Protein AF-A0AAJ0HF30-F1 (afdb_monomer)

Nearest PDB structures (foldseek):
  4nuu-assembly1_A  TM=3.079E-01  e=9.189E+00  Plasmodium vivax Sal-1
  8a9k-assembly1_A  TM=2.104E-01  e=2.543E+00  Homo sapiens
  7kzv-assembly1_U  TM=2.171E-01  e=4.252E+00  Homo sapiens

Solvent-accessible surface area (backbone atoms only — not comparable to full-atom values): 7449 Å² total; per-residue (Å²): 131,92,46,73,61,41,53,49,23,42,39,42,49,70,63,78,42,88,74,76,64,59,66,60,49,45,38,38,56,28,56,60,46,69,39,72,72,61,85,67,98,60,55,49,68,56,43,39,32,52,29,38,46,47,28,22,31,46,36,48,58,19,28,59,63,54,50,50,43,11,70,69,49,51,60,66,80,43,79,85,85,62,88,63,84,92,67,33,44,48,31,59,66,55,52,55,48,48,49,52,44,46,61,68,44,47,84,73,39,50,85,86,37,34,63,46,42,53,51,16,48,49,43,54,53,50,43,55,53,59,63,72,79,107

Radius of gyration: 14.07 Å; Cα contacts (8 Å, |Δi|>4): 163; chains: 1; bounding box: 38×27×36 Å

pLDDT: mean 80.74, std 14.07, range [43.31, 95.62]

Sequence (134 aa):
WLNLNSFVARLFGSGAIVWGDFPIWQLRQGLENDLAEVKGDCSPAEAVDNGVAVASSWLTHPGLALLELSRRSLAQVCSRGSSLPGHLGFSLERWGFWKRRLGELRSTVSMGVAPSVEQAIEIMRWSVVALAEN

Mean predicted aligned error: 7.08 Å

Foldseek 3Di:
DDDPLLVVLQCVLVVVDDDPCVLVVLLCQQFFDPLQPDDDPDHSQVSNLVSLLSNLSNLQRNVLVLVVCQVVLPLPQQDDDGPDPDRNGHHVVSLVRSLVRLVVCLVSHDPVRNVSSVNSNVSSVVSVVVVVVD

Organism: NCBI:txid260671

Structure (mmCIF, N/CA/C/O backbone):
data_AF-A0AAJ0HF30-F1
#
_entry.id   AF-A0AAJ0HF30-F1
#
loop_
_atom_site.group_PDB
_atom_site.id
_atom_site.type_symbol
_atom_site.label_atom_id
_atom_site.label_alt_id
_atom_site.label_comp_id
_atom_site.label_asym_id
_atom_site.label_entity_id
_atom_site.label_seq_id
_atom_site.pdbx_PDB_ins_code
_atom_site.Cartn_x
_atom_site.Cartn_y
_atom_site.Cartn_z
_atom_site.occupancy
_atom_site.B_iso_or_equiv
_atom_site.auth_seq_id
_atom_site.auth_comp_id
_atom_site.auth_asym_id
_atom_site.auth_atom_id
_atom_site.pdbx_PDB_model_num
ATOM 1 N N . TRP A 1 1 ? -3.829 -6.919 -10.197 1.00 51.59 1 TRP A N 1
ATOM 2 C CA . TRP A 1 1 ? -3.058 -8.177 -10.087 1.00 51.59 1 TRP A CA 1
ATOM 3 C C . TRP A 1 1 ? -3.725 -9.060 -9.035 1.00 51.59 1 TRP A C 1
ATOM 5 O O . TRP A 1 1 ? -4.264 -8.510 -8.085 1.00 51.59 1 TRP A O 1
ATOM 15 N N . LEU A 1 2 ? -3.793 -10.380 -9.226 1.00 61.81 2 LEU A N 1
ATOM 16 C CA . LEU A 1 2 ? -4.518 -11.306 -8.339 1.00 61.81 2 LEU A CA 1
ATOM 17 C C . LEU A 1 2 ? -3.507 -12.303 -7.758 1.00 61.81 2 LEU A C 1
ATOM 19 O O . LEU A 1 2 ? -3.471 -13.469 -8.130 1.00 61.81 2 LEU A O 1
ATOM 23 N N . ASN A 1 3 ? -2.601 -11.789 -6.926 1.00 74.75 3 ASN A N 1
ATOM 24 C CA . ASN A 1 3 ? -1.538 -12.575 -6.302 1.00 74.75 3 ASN A CA 1
ATOM 25 C C . ASN A 1 3 ? -1.889 -12.922 -4.843 1.00 74.75 3 ASN A C 1
ATOM 27 O O . ASN A 1 3 ? -2.885 -12.442 -4.294 1.00 74.75 3 ASN A O 1
ATOM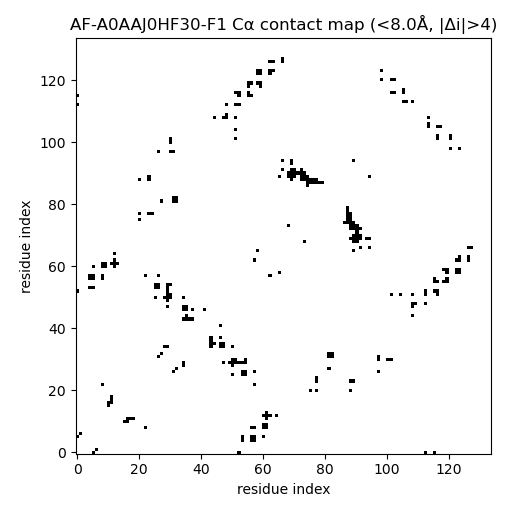 31 N N . LEU A 1 4 ? -1.034 -13.721 -4.193 1.00 80.88 4 LEU A N 1
ATOM 32 C CA . LEU A 1 4 ? -1.173 -14.072 -2.776 1.00 80.88 4 LEU A CA 1
ATOM 33 C C . LEU A 1 4 ? -1.351 -12.827 -1.887 1.00 80.88 4 LEU A C 1
ATOM 35 O O . LEU A 1 4 ? -2.215 -12.824 -1.020 1.00 80.88 4 LEU A O 1
ATOM 39 N N . ASN A 1 5 ? -0.615 -11.739 -2.135 1.00 82.69 5 ASN A N 1
ATOM 40 C CA . ASN A 1 5 ? -0.751 -10.510 -1.348 1.00 82.69 5 ASN A CA 1
ATOM 41 C C . ASN A 1 5 ? -2.136 -9.863 -1.484 1.00 82.69 5 ASN A C 1
ATOM 43 O O . ASN A 1 5 ? -2.726 -9.481 -0.478 1.00 82.69 5 ASN A O 1
ATOM 47 N N . SER A 1 6 ? -2.691 -9.775 -2.694 1.00 79.25 6 SER A N 1
ATOM 48 C CA . SER A 1 6 ? -4.035 -9.239 -2.923 1.00 79.25 6 SER A CA 1
ATOM 49 C C . SER A 1 6 ? -5.108 -10.120 -2.282 1.00 79.25 6 SER A C 1
ATOM 51 O O . SER A 1 6 ? -6.081 -9.593 -1.743 1.00 79.25 6 SER A O 1
ATOM 53 N N . PHE A 1 7 ? -4.934 -11.446 -2.303 1.00 84.06 7 PHE A N 1
ATOM 54 C CA . PHE A 1 7 ? -5.827 -12.374 -1.605 1.00 84.06 7 PHE A CA 1
ATOM 55 C C . PHE A 1 7 ? -5.783 -12.153 -0.091 1.00 84.06 7 PHE A C 1
ATOM 57 O O . PHE A 1 7 ? -6.828 -11.980 0.539 1.00 84.06 7 PHE A O 1
ATOM 64 N N . VAL A 1 8 ? -4.586 -12.080 0.495 1.00 85.81 8 VAL A N 1
ATOM 65 C CA . VAL A 1 8 ? -4.484 -11.933 1.946 1.00 85.81 8 VAL A CA 1
ATOM 66 C C . VAL A 1 8 ? -4.887 -10.534 2.424 1.00 85.81 8 VAL A C 1
ATOM 68 O O . VAL A 1 8 ? -5.524 -10.412 3.468 1.00 85.81 8 VAL A O 1
ATOM 71 N N . ALA A 1 9 ? -4.645 -9.485 1.633 1.00 86.19 9 ALA A N 1
ATOM 72 C CA . ALA A 1 9 ? -5.153 -8.143 1.917 1.00 86.19 9 ALA A CA 1
ATOM 73 C C . ALA A 1 9 ? -6.689 -8.119 2.027 1.00 86.19 9 ALA A C 1
ATOM 75 O O . ALA A 1 9 ? -7.242 -7.444 2.895 1.00 86.19 9 ALA A O 1
ATOM 76 N N . ARG A 1 10 ? -7.391 -8.896 1.190 1.00 86.50 10 A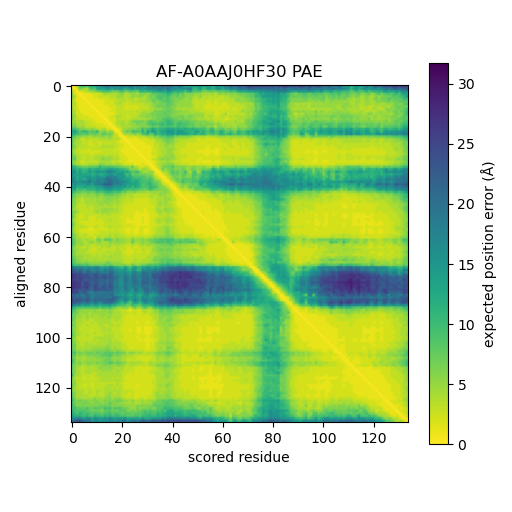RG A N 1
ATOM 77 C CA . ARG A 1 10 ? -8.856 -9.036 1.255 1.00 86.50 10 ARG A CA 1
ATOM 78 C C . ARG A 1 10 ? -9.309 -9.824 2.479 1.00 86.50 10 ARG A C 1
ATOM 80 O O . ARG A 1 10 ? -10.247 -9.393 3.143 1.00 86.50 10 ARG A O 1
ATOM 87 N N . LEU A 1 11 ? -8.638 -10.932 2.804 1.00 86.19 11 LEU A N 1
ATOM 88 C CA . LEU A 1 11 ? -8.928 -11.690 4.028 1.00 86.19 11 LEU A CA 1
ATOM 89 C C . LEU A 1 11 ? -8.776 -10.809 5.271 1.00 86.19 11 LEU A C 1
ATOM 91 O O . LEU A 1 11 ? -9.676 -10.776 6.108 1.00 86.19 11 LEU A O 1
ATOM 95 N N . PHE A 1 12 ? -7.689 -10.041 5.351 1.00 85.00 12 PHE A N 1
ATOM 96 C CA . PHE A 1 12 ? -7.469 -9.089 6.436 1.00 85.00 12 PHE A CA 1
ATOM 97 C C . PHE A 1 12 ? -8.559 -8.007 6.467 1.00 85.00 12 PHE A C 1
ATOM 99 O O . PHE A 1 12 ? -9.155 -7.770 7.512 1.00 85.00 12 PHE A O 1
ATOM 106 N N . GLY A 1 13 ? -8.890 -7.402 5.320 1.00 82.62 13 GLY A N 1
ATOM 107 C CA . GLY A 1 13 ? -9.938 -6.376 5.230 1.00 82.62 13 GLY A CA 1
ATOM 108 C C . GLY A 1 13 ? -11.336 -6.871 5.605 1.00 82.62 13 GLY A C 1
ATOM 109 O O . GLY A 1 13 ? -12.144 -6.092 6.097 1.00 82.62 13 GLY A O 1
ATOM 110 N N . SER A 1 14 ? -11.608 -8.165 5.423 1.00 85.12 14 SER A N 1
ATOM 111 C CA . SER A 1 14 ? -12.862 -8.797 5.854 1.00 85.12 14 SER A CA 1
ATOM 112 C C . SER A 1 14 ? -12.920 -9.127 7.351 1.00 85.12 14 SER A C 1
ATOM 114 O O . SER A 1 14 ? -13.963 -9.550 7.838 1.00 85.12 14 SER A O 1
ATOM 116 N N . GLY A 1 15 ? -11.805 -8.992 8.079 1.00 80.44 15 GLY A N 1
ATOM 117 C CA . GLY A 1 15 ? -11.688 -9.429 9.472 1.00 80.44 15 GLY A CA 1
ATOM 118 C C . GLY A 1 15 ? -11.585 -10.949 9.653 1.00 80.44 15 GLY A C 1
ATOM 119 O O . GLY A 1 15 ? -11.540 -11.418 10.786 1.00 80.44 15 GLY A O 1
ATOM 120 N N . ALA A 1 16 ? -11.513 -11.727 8.565 1.00 83.12 16 ALA A N 1
ATOM 121 C CA . ALA A 1 16 ? -11.374 -13.186 8.616 1.00 83.12 16 ALA A CA 1
ATOM 122 C C . ALA A 1 16 ? -10.031 -13.641 9.210 1.00 83.12 16 ALA A C 1
ATOM 124 O O . ALA A 1 16 ? -9.922 -14.757 9.715 1.00 83.12 16 ALA A O 1
ATOM 125 N N . ILE A 1 17 ? -9.012 -12.782 9.146 1.00 80.75 17 ILE A N 1
ATOM 126 C CA . ILE A 1 17 ? -7.720 -12.993 9.794 1.00 80.75 17 ILE A CA 1
ATOM 127 C C . ILE A 1 17 ? -7.313 -11.739 10.564 1.00 80.75 17 ILE A C 1
ATOM 129 O O . ILE A 1 17 ? -7.517 -10.616 10.102 1.00 80.75 17 ILE A O 1
ATOM 133 N N . VAL A 1 18 ? -6.668 -11.942 11.709 1.00 71.31 18 VAL A N 1
ATOM 134 C CA . VAL A 1 18 ? -5.903 -10.897 12.389 1.00 71.31 18 VAL A CA 1
ATOM 135 C C . VAL A 1 18 ? -4.449 -11.118 12.018 1.00 71.31 18 VAL A C 1
ATOM 137 O O . VAL A 1 18 ? -3.897 -12.187 12.274 1.00 71.31 18 VAL A O 1
ATOM 140 N N . TRP A 1 19 ? -3.829 -10.119 11.402 1.00 69.69 19 TRP A N 1
ATOM 141 C CA . TRP A 1 19 ? -2.414 -10.181 11.068 1.00 69.69 19 TRP A CA 1
ATOM 142 C C . TRP A 1 19 ? -1.717 -8.956 11.640 1.00 69.69 19 TRP A C 1
ATOM 144 O O . TRP A 1 19 ? -2.195 -7.848 11.429 1.00 69.69 19 TRP A O 1
ATOM 154 N N . GLY A 1 20 ? -0.643 -9.176 12.406 1.00 70.31 20 GLY A N 1
ATOM 155 C CA . GLY A 1 20 ? 0.094 -8.125 13.114 1.00 70.31 20 GLY A CA 1
ATOM 156 C C . GLY A 1 20 ? 0.864 -7.208 12.163 1.00 70.31 20 GLY A C 1
ATOM 157 O O . GLY A 1 20 ? 0.284 -6.472 11.374 1.00 70.31 20 GLY A O 1
ATOM 158 N N . ASP A 1 21 ? 2.191 -7.276 12.191 1.00 77.31 21 ASP A N 1
ATOM 159 C CA . ASP A 1 21 ? 3.053 -6.296 11.508 1.00 77.31 21 ASP A CA 1
ATOM 160 C C . ASP A 1 21 ? 3.195 -6.524 9.991 1.00 77.31 21 ASP A C 1
ATOM 162 O O . ASP A 1 21 ? 3.925 -5.811 9.301 1.00 77.31 21 ASP A O 1
ATOM 166 N N . PHE A 1 22 ? 2.519 -7.532 9.436 1.00 82.81 22 PHE A N 1
ATOM 167 C CA . PHE A 1 22 ? 2.688 -7.897 8.031 1.00 82.81 22 PHE A CA 1
ATOM 168 C C . PHE A 1 22 ? 2.250 -6.792 7.056 1.00 82.81 22 PHE A C 1
ATOM 170 O O . PHE A 1 22 ? 3.037 -6.461 6.167 1.00 82.81 22 PHE A O 1
ATOM 177 N N . PRO A 1 23 ? 1.067 -6.157 7.202 1.00 86.25 23 PRO A N 1
ATOM 178 C CA . PRO A 1 23 ? 0.640 -5.128 6.259 1.00 86.25 23 PRO A CA 1
ATOM 179 C C . PRO A 1 23 ? 1.576 -3.915 6.279 1.00 86.25 23 PRO A C 1
ATOM 181 O O . PRO A 1 23 ? 1.954 -3.405 5.228 1.00 86.25 23 PRO A O 1
ATOM 184 N N . ILE A 1 24 ? 2.023 -3.485 7.463 1.00 86.19 24 ILE A N 1
ATOM 185 C CA . ILE A 1 24 ? 2.974 -2.376 7.568 1.00 86.19 24 ILE A CA 1
ATOM 186 C C . ILE A 1 24 ? 4.344 -2.753 7.003 1.00 86.19 24 ILE A C 1
ATOM 188 O O . ILE A 1 24 ? 4.944 -1.935 6.316 1.00 86.19 24 ILE A O 1
ATOM 192 N N . TRP A 1 25 ? 4.826 -3.984 7.195 1.00 85.25 25 TRP A N 1
ATOM 193 C CA . TRP A 1 25 ? 6.061 -4.437 6.551 1.00 85.25 25 TRP A CA 1
ATOM 194 C C . TRP A 1 25 ? 5.969 -4.367 5.022 1.00 85.25 25 TRP A C 1
ATOM 196 O O . TRP A 1 25 ? 6.875 -3.832 4.386 1.00 85.25 25 TRP A O 1
ATOM 206 N N . GLN A 1 26 ? 4.854 -4.815 4.439 1.00 88.88 26 GLN A N 1
ATOM 207 C CA . GLN A 1 26 ? 4.628 -4.753 2.990 1.00 88.88 26 GLN A CA 1
ATOM 208 C C . GLN A 1 26 ? 4.598 -3.311 2.467 1.00 88.88 26 GLN A C 1
ATOM 210 O O . GLN A 1 26 ? 5.219 -3.006 1.451 1.00 88.88 26 GLN A O 1
ATOM 215 N N . LEU A 1 27 ? 3.929 -2.403 3.184 1.00 91.00 27 LEU A N 1
ATOM 216 C CA . LEU A 1 27 ? 3.872 -0.985 2.814 1.00 91.00 27 LEU A CA 1
ATOM 217 C C . LEU A 1 27 ? 5.242 -0.314 2.914 1.00 91.00 27 LEU A C 1
ATOM 219 O O . LEU A 1 27 ? 5.613 0.465 2.042 1.00 91.00 27 LEU A O 1
ATOM 223 N N . ARG A 1 28 ? 6.028 -0.654 3.938 1.00 88.00 28 ARG A N 1
ATOM 224 C CA . ARG A 1 28 ? 7.400 -0.158 4.089 1.00 88.00 28 ARG A CA 1
ATOM 225 C C . ARG A 1 28 ? 8.289 -0.627 2.945 1.00 88.00 28 ARG A C 1
ATOM 227 O O . ARG A 1 28 ? 8.960 0.195 2.332 1.00 88.00 28 ARG A O 1
ATOM 234 N N . GLN A 1 29 ? 8.251 -1.918 2.627 1.00 85.81 29 GLN A N 1
ATOM 235 C CA . GLN A 1 29 ? 9.025 -2.470 1.518 1.00 85.81 29 GLN A CA 1
ATOM 236 C C . GLN A 1 29 ? 8.635 -1.827 0.187 1.00 85.81 29 GLN A C 1
ATOM 238 O O . GLN A 1 29 ? 9.514 -1.414 -0.555 1.00 85.81 29 GLN A O 1
ATOM 243 N N . GLY A 1 30 ? 7.335 -1.691 -0.087 1.00 89.94 30 GLY A N 1
ATOM 244 C CA . GLY A 1 30 ? 6.833 -1.179 -1.361 1.00 89.94 30 GLY A CA 1
ATOM 245 C C . GLY A 1 30 ? 6.838 0.342 -1.522 1.00 89.94 30 GLY A C 1
ATOM 246 O O . GLY A 1 30 ? 6.630 0.811 -2.635 1.00 89.94 30 GLY A O 1
ATOM 247 N N . LEU A 1 31 ? 7.009 1.126 -0.450 1.00 91.69 31 LEU A N 1
ATOM 248 C CA . LEU A 1 31 ? 6.885 2.591 -0.512 1.00 91.69 31 LEU A CA 1
ATOM 249 C C . LEU A 1 31 ? 7.989 3.340 0.249 1.00 91.69 31 LEU A C 1
ATOM 251 O O . LEU A 1 31 ? 8.419 4.399 -0.197 1.00 91.69 31 LEU A O 1
ATOM 255 N N . GLU A 1 32 ? 8.461 2.846 1.392 1.00 89.50 32 GLU A N 1
ATOM 256 C CA . GLU A 1 32 ? 9.448 3.574 2.211 1.00 89.50 32 GLU A CA 1
ATOM 257 C C . GLU A 1 32 ? 10.897 3.266 1.834 1.00 89.50 32 GLU A C 1
ATOM 259 O O . GLU A 1 32 ? 11.758 4.129 1.995 1.00 89.50 32 GLU A O 1
ATOM 264 N N . ASN A 1 33 ? 11.167 2.057 1.349 1.00 81.69 33 ASN A N 1
ATOM 265 C CA . ASN A 1 33 ? 12.514 1.632 0.994 1.00 81.69 33 ASN A CA 1
ATOM 266 C C . ASN A 1 33 ? 12.887 2.079 -0.425 1.00 81.69 33 ASN A C 1
ATOM 268 O O . ASN A 1 33 ? 12.020 2.258 -1.287 1.00 81.69 33 ASN A O 1
ATOM 272 N N . ASP A 1 34 ? 14.190 2.223 -0.681 1.00 76.50 34 ASP A N 1
ATOM 273 C CA . ASP A 1 34 ? 14.671 2.385 -2.048 1.00 76.50 34 ASP A CA 1
ATOM 274 C C . ASP A 1 34 ? 14.576 1.041 -2.780 1.00 76.50 34 ASP A C 1
ATOM 276 O O . ASP A 1 34 ? 15.396 0.136 -2.617 1.00 76.50 34 ASP A O 1
ATOM 280 N N . LEU A 1 35 ? 13.503 0.897 -3.554 1.00 68.19 35 LEU A N 1
ATOM 281 C CA . LEU A 1 35 ? 13.191 -0.312 -4.308 1.00 68.19 35 LEU A CA 1
ATOM 282 C C . LEU A 1 35 ? 14.245 -0.629 -5.378 1.00 68.19 35 LEU A C 1
ATOM 284 O O . LEU A 1 35 ? 14.372 -1.787 -5.770 1.00 68.19 35 LEU A O 1
ATOM 288 N N . ALA A 1 36 ? 15.015 0.370 -5.828 1.00 61.97 36 ALA A N 1
ATOM 289 C CA . ALA A 1 36 ? 16.083 0.175 -6.804 1.00 61.97 36 ALA A CA 1
ATOM 290 C C . ALA A 1 36 ? 17.336 -0.478 -6.192 1.00 61.97 36 ALA A C 1
ATOM 292 O O . ALA A 1 36 ? 18.148 -1.046 -6.922 1.00 61.97 36 ALA A O 1
ATOM 293 N N . GLU A 1 37 ? 17.484 -0.440 -4.865 1.00 65.50 37 GLU A N 1
ATOM 294 C CA . GLU A 1 37 ? 18.603 -1.058 -4.142 1.00 65.50 37 GLU A CA 1
ATOM 295 C C . GLU A 1 37 ? 18.311 -2.502 -3.692 1.00 65.50 37 GLU A C 1
ATOM 297 O O . GLU A 1 37 ? 19.168 -3.159 -3.088 1.00 65.50 37 GLU A O 1
ATOM 302 N N . VAL A 1 38 ? 17.112 -3.025 -3.977 1.00 64.62 38 VAL A N 1
ATOM 303 C CA . VAL A 1 38 ? 16.714 -4.385 -3.596 1.00 64.62 38 VAL A CA 1
ATOM 304 C C . VAL A 1 38 ? 17.556 -5.401 -4.369 1.00 64.62 38 VAL A C 1
ATOM 306 O O . VAL A 1 38 ? 17.406 -5.589 -5.573 1.00 64.62 38 VAL A O 1
ATOM 309 N N . LYS A 1 39 ? 18.452 -6.084 -3.652 1.00 57.03 39 LYS A N 1
ATOM 310 C CA . LYS A 1 39 ? 19.269 -7.174 -4.196 1.00 57.03 39 LYS A CA 1
ATOM 311 C C . LYS A 1 39 ? 18.413 -8.434 -4.333 1.00 57.03 39 LYS A C 1
ATOM 313 O O . LYS A 1 39 ? 17.930 -8.953 -3.328 1.00 57.03 39 LYS A O 1
ATOM 318 N N . GLY A 1 40 ? 18.251 -8.935 -5.553 1.00 68.06 40 GLY A N 1
ATOM 319 C CA . GLY A 1 40 ? 17.516 -10.165 -5.847 1.00 68.06 40 GLY A CA 1
ATOM 320 C C . GLY A 1 40 ? 17.672 -10.595 -7.305 1.00 68.06 40 GLY A C 1
ATOM 321 O O . GLY A 1 40 ? 18.402 -9.962 -8.063 1.00 68.06 40 GLY A O 1
ATOM 322 N N . ASP A 1 41 ? 16.970 -11.665 -7.679 1.00 75.31 41 ASP A N 1
ATOM 323 C CA . ASP A 1 41 ? 17.044 -12.267 -9.020 1.00 75.31 41 ASP A CA 1
ATOM 324 C C . ASP A 1 41 ? 16.220 -11.512 -10.085 1.00 75.31 41 ASP A C 1
ATOM 326 O O . ASP A 1 41 ? 16.291 -11.833 -11.270 1.00 75.31 41 ASP A O 1
ATOM 330 N N . CYS A 1 42 ? 15.431 -10.514 -9.676 1.00 72.81 42 CYS A N 1
ATOM 331 C CA . CYS A 1 42 ? 14.589 -9.710 -10.563 1.00 72.81 42 CYS A CA 1
ATOM 332 C C . CYS A 1 42 ? 15.289 -8.401 -10.955 1.00 72.81 42 CYS A C 1
ATOM 334 O O . CYS A 1 42 ? 16.100 -7.863 -10.199 1.00 72.81 42 CYS A O 1
ATOM 336 N N . SER A 1 43 ? 14.929 -7.834 -12.108 1.00 85.06 43 SER A N 1
ATOM 337 C CA . SER A 1 43 ? 15.418 -6.508 -12.497 1.00 85.06 43 SER A CA 1
ATOM 338 C C . SER A 1 43 ? 14.900 -5.408 -11.546 1.00 85.06 43 SER A C 1
ATOM 340 O O . SER A 1 43 ? 13.819 -5.555 -10.966 1.00 85.06 43 SER A O 1
ATOM 342 N N . PRO A 1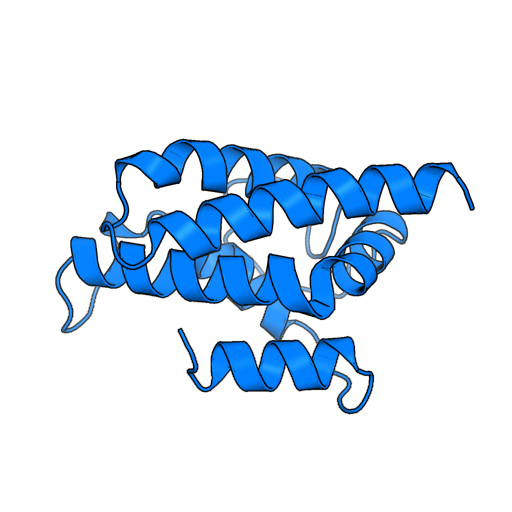 44 ? 15.603 -4.265 -11.410 1.00 83.94 44 PRO A N 1
ATOM 343 C CA . PRO A 1 44 ? 15.143 -3.158 -10.564 1.00 83.94 44 PRO A CA 1
ATOM 344 C C . PRO A 1 44 ? 13.732 -2.659 -10.915 1.00 83.94 44 PRO A C 1
ATOM 346 O O . PRO A 1 44 ? 12.951 -2.335 -10.026 1.00 83.94 44 PRO A O 1
ATOM 349 N N . ALA A 1 45 ? 13.372 -2.646 -12.202 1.00 86.06 45 ALA A N 1
ATOM 350 C CA . ALA A 1 45 ? 12.036 -2.252 -12.650 1.00 86.06 45 ALA A CA 1
ATOM 351 C C . ALA A 1 45 ? 10.950 -3.239 -12.183 1.00 86.06 45 ALA A C 1
ATOM 353 O O . ALA A 1 45 ? 9.901 -2.822 -11.700 1.00 86.06 45 ALA A O 1
ATOM 354 N N . GLU A 1 46 ? 11.217 -4.546 -12.255 1.00 87.06 46 GLU A N 1
ATOM 355 C CA . GLU A 1 46 ? 10.297 -5.574 -11.751 1.00 87.06 46 GLU A CA 1
ATOM 356 C C . GLU A 1 46 ? 10.176 -5.540 -10.224 1.00 87.06 46 GLU A C 1
ATOM 358 O O . GLU A 1 46 ? 9.096 -5.786 -9.685 1.00 87.06 46 GLU A O 1
ATOM 363 N N . ALA A 1 47 ? 11.265 -5.237 -9.510 1.00 85.56 47 ALA A N 1
ATOM 364 C CA . ALA A 1 47 ? 11.234 -5.060 -8.060 1.00 85.56 47 ALA A CA 1
ATOM 365 C C . ALA A 1 47 ? 10.335 -3.875 -7.666 1.00 85.56 47 ALA A C 1
ATOM 367 O O . ALA A 1 47 ? 9.497 -4.013 -6.770 1.00 85.56 47 ALA A O 1
ATOM 368 N N . VAL A 1 48 ? 10.452 -2.750 -8.385 1.00 88.69 48 VAL A N 1
ATOM 369 C CA . VAL A 1 48 ? 9.588 -1.576 -8.205 1.00 88.69 48 VAL A CA 1
ATOM 370 C C . VAL A 1 48 ? 8.124 -1.924 -8.480 1.00 88.69 48 VAL A C 1
ATOM 372 O O . VAL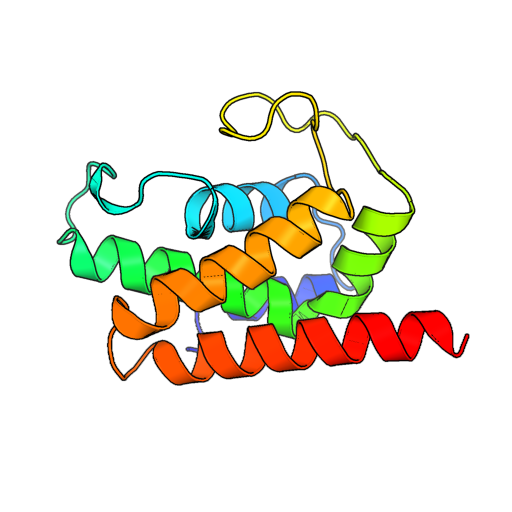 A 1 48 ? 7.273 -1.700 -7.619 1.00 88.69 48 VAL A O 1
ATOM 375 N N . ASP A 1 49 ? 7.828 -2.526 -9.631 1.00 91.12 49 ASP A N 1
ATOM 376 C CA . ASP A 1 49 ? 6.465 -2.903 -10.018 1.00 91.12 49 ASP A CA 1
ATOM 377 C C . ASP A 1 49 ? 5.807 -3.841 -9.002 1.00 91.12 49 ASP A C 1
ATOM 379 O O . ASP A 1 49 ? 4.672 -3.609 -8.580 1.00 91.12 49 ASP A O 1
ATOM 383 N N . ASN A 1 50 ? 6.524 -4.880 -8.564 1.00 89.00 50 ASN A N 1
ATOM 384 C CA . ASN A 1 50 ? 6.011 -5.835 -7.586 1.00 89.00 50 ASN A CA 1
ATOM 385 C C . ASN A 1 50 ? 5.761 -5.177 -6.226 1.00 89.00 50 ASN A C 1
ATOM 387 O O . ASN A 1 50 ? 4.692 -5.370 -5.640 1.00 89.00 50 ASN A O 1
ATOM 391 N N . GLY A 1 51 ? 6.724 -4.392 -5.731 1.00 90.19 51 GLY A N 1
ATOM 392 C CA . GLY A 1 51 ? 6.605 -3.693 -4.453 1.00 90.19 51 GLY A CA 1
ATOM 393 C C . GLY A 1 51 ? 5.412 -2.740 -4.440 1.00 90.19 51 GLY A C 1
ATOM 394 O O . GLY A 1 51 ? 4.578 -2.791 -3.529 1.00 90.19 51 GLY A O 1
ATOM 395 N N . VAL A 1 52 ? 5.271 -1.937 -5.496 1.00 93.06 52 VAL A N 1
ATOM 396 C CA . VAL A 1 52 ? 4.171 -0.977 -5.626 1.00 93.06 52 VAL A CA 1
ATOM 397 C C . VAL A 1 52 ? 2.828 -1.686 -5.803 1.00 93.06 52 VAL A C 1
ATOM 399 O O . VAL A 1 52 ? 1.864 -1.324 -5.133 1.00 93.06 52 VAL A O 1
ATOM 402 N N . ALA A 1 53 ? 2.743 -2.741 -6.619 1.00 92.69 53 ALA A N 1
ATOM 403 C CA . ALA A 1 53 ? 1.500 -3.493 -6.806 1.00 92.69 53 ALA A CA 1
ATOM 404 C C . ALA A 1 53 ? 1.000 -4.144 -5.502 1.00 92.69 53 ALA A C 1
ATOM 406 O O . ALA A 1 53 ? -0.207 -4.161 -5.218 1.00 92.69 53 ALA A O 1
ATOM 407 N N . VAL A 1 54 ? 1.921 -4.671 -4.690 1.00 91.75 54 VAL A N 1
ATOM 408 C CA . VAL A 1 54 ? 1.601 -5.232 -3.372 1.00 91.75 54 VAL A CA 1
ATOM 409 C C . VAL A 1 54 ? 1.119 -4.136 -2.424 1.00 91.75 54 VAL A C 1
ATOM 411 O O . VAL A 1 54 ? 0.051 -4.289 -1.826 1.00 91.75 54 VAL A O 1
ATOM 414 N N . ALA A 1 55 ? 1.836 -3.015 -2.331 1.00 93.81 55 ALA A N 1
ATOM 415 C CA . ALA A 1 55 ? 1.437 -1.888 -1.490 1.00 93.81 55 ALA A CA 1
ATOM 416 C C . ALA A 1 55 ? 0.061 -1.324 -1.890 1.00 93.81 55 ALA A C 1
ATOM 418 O O . ALA A 1 55 ? -0.808 -1.140 -1.036 1.00 93.81 55 ALA A O 1
ATOM 419 N N . SER A 1 56 ? -0.189 -1.149 -3.191 1.00 94.12 56 SER A N 1
ATOM 420 C CA . SER A 1 56 ? -1.491 -0.738 -3.725 1.00 94.12 56 SER A CA 1
ATOM 421 C C . SER A 1 56 ? -2.616 -1.689 -3.323 1.00 94.12 56 SER A C 1
ATOM 423 O O . SER A 1 56 ? -3.707 -1.232 -2.985 1.00 94.12 56 SER A O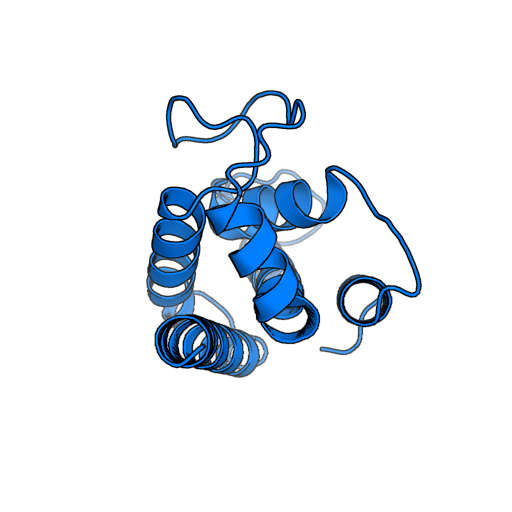 1
ATOM 425 N N . SER A 1 57 ? -2.370 -3.002 -3.301 1.00 92.44 57 SER A N 1
ATOM 426 C CA . SER A 1 57 ? -3.378 -3.986 -2.880 1.00 92.44 57 SER A CA 1
ATOM 427 C C . SER A 1 57 ? -3.764 -3.822 -1.407 1.00 92.44 57 SER A C 1
ATOM 429 O O . SER A 1 57 ? -4.951 -3.865 -1.071 1.00 92.44 57 SER A O 1
ATOM 431 N N . TRP A 1 58 ? -2.778 -3.584 -0.538 1.00 92.19 58 TRP A N 1
ATOM 432 C CA . TRP A 1 58 ? -2.995 -3.317 0.887 1.00 92.19 58 TRP A CA 1
ATOM 433 C C . TRP A 1 58 ? -3.712 -1.988 1.133 1.00 92.19 58 TRP A C 1
ATOM 435 O O . TRP A 1 58 ? -4.536 -1.897 2.034 1.00 92.19 58 TRP A O 1
ATOM 445 N N . LEU A 1 59 ? -3.464 -0.969 0.315 1.00 93.25 59 LEU A N 1
ATOM 446 C CA . LEU A 1 59 ? -4.137 0.327 0.452 1.00 93.25 59 LEU A CA 1
ATOM 447 C C . LEU A 1 59 ? -5.541 0.343 -0.167 1.00 93.25 59 LEU A C 1
ATOM 449 O O . LEU A 1 59 ? -6.380 1.138 0.246 1.00 93.25 59 LEU A O 1
ATOM 453 N N . THR A 1 60 ? -5.815 -0.552 -1.118 1.00 92.19 60 THR A N 1
ATOM 454 C CA . THR A 1 60 ? -7.112 -0.634 -1.806 1.00 92.19 60 THR A CA 1
ATOM 455 C C . THR A 1 60 ? -8.118 -1.485 -1.040 1.00 92.19 60 THR A C 1
ATOM 457 O O . THR A 1 60 ? -9.265 -1.085 -0.880 1.00 92.19 60 THR A O 1
ATOM 460 N N . HIS A 1 61 ? -7.729 -2.683 -0.594 1.00 87.31 61 HIS A N 1
ATOM 461 C CA . HIS A 1 61 ? -8.697 -3.653 -0.075 1.00 87.31 61 HIS A CA 1
ATOM 462 C C . HIS A 1 61 ? -9.012 -3.437 1.412 1.00 87.31 61 HIS A C 1
ATOM 464 O O . HIS A 1 61 ? -10.169 -3.181 1.733 1.00 87.31 61 HIS A O 1
ATOM 470 N N . PRO A 1 62 ? -8.027 -3.464 2.324 1.00 84.81 62 PRO A N 1
ATOM 471 C CA . PRO A 1 62 ? -8.253 -3.129 3.726 1.00 84.81 62 PRO A CA 1
ATOM 472 C C . PRO A 1 62 ? -8.017 -1.645 4.053 1.00 84.81 62 PRO A C 1
ATOM 474 O O . PRO A 1 62 ? -7.788 -1.315 5.215 1.00 84.81 62 PRO A O 1
ATOM 477 N N . GLY A 1 63 ? -8.056 -0.741 3.066 1.00 83.50 63 GLY A N 1
ATOM 478 C CA . GLY A 1 63 ? -7.646 0.661 3.224 1.00 83.50 63 GLY A CA 1
ATOM 479 C C . GLY A 1 63 ? -8.300 1.383 4.408 1.00 83.50 63 GLY A C 1
ATOM 480 O O . GLY A 1 63 ? -7.603 2.019 5.196 1.00 83.50 63 GLY A O 1
ATOM 481 N N . LEU A 1 64 ? -9.613 1.219 4.596 1.00 84.88 64 LEU A N 1
ATOM 482 C CA . LEU A 1 64 ? -10.337 1.831 5.715 1.00 84.88 64 LEU A CA 1
ATOM 483 C C . LEU A 1 64 ? -9.877 1.286 7.077 1.00 84.88 64 LEU A C 1
ATOM 485 O O . LEU A 1 64 ? -9.603 2.062 7.989 1.00 84.88 64 LEU A O 1
ATOM 489 N N . ALA A 1 65 ? -9.715 -0.036 7.196 1.00 84.75 65 ALA A N 1
ATOM 490 C CA . ALA A 1 65 ? -9.225 -0.667 8.420 1.00 84.75 65 ALA A CA 1
ATOM 491 C C . ALA A 1 65 ? -7.802 -0.192 8.764 1.00 84.75 65 ALA A C 1
ATOM 493 O O . ALA A 1 65 ? -7.511 0.133 9.913 1.00 84.75 65 ALA A O 1
ATOM 494 N N . LEU A 1 66 ? -6.921 -0.077 7.765 1.00 85.56 66 LEU A N 1
ATOM 495 C CA . LEU A 1 66 ? -5.564 0.448 7.955 1.00 85.56 66 LEU A CA 1
ATOM 496 C C . LEU A 1 66 ? -5.557 1.933 8.347 1.00 85.56 66 LEU A C 1
ATOM 498 O O . LEU A 1 66 ? -4.734 2.349 9.169 1.00 85.56 66 LEU A O 1
ATOM 502 N N . LEU A 1 67 ? -6.469 2.739 7.800 1.00 85.31 67 LEU A N 1
ATOM 503 C CA . LEU A 1 67 ? -6.619 4.142 8.180 1.00 85.31 67 LEU A CA 1
ATOM 504 C C . LEU A 1 67 ? -7.126 4.283 9.622 1.00 85.31 67 LEU A C 1
ATOM 506 O O . LEU A 1 67 ? -6.617 5.114 10.374 1.00 85.31 67 LEU A O 1
ATOM 510 N N . GLU A 1 68 ? -8.060 3.438 10.055 1.00 84.12 68 GLU A N 1
ATOM 511 C CA . GLU A 1 68 ? -8.483 3.393 11.454 1.00 84.12 68 GLU A CA 1
ATOM 512 C C . GLU A 1 68 ? -7.340 3.011 12.400 1.00 84.12 68 GLU A C 1
ATOM 514 O O . GLU A 1 68 ? -7.165 3.664 13.432 1.00 84.12 68 GLU A O 1
ATOM 519 N N . LEU A 1 69 ? -6.534 2.004 12.045 1.00 81.12 69 LEU A N 1
ATOM 520 C CA . LEU A 1 69 ? -5.329 1.638 12.802 1.00 81.12 69 LEU A CA 1
ATOM 521 C C . LEU A 1 69 ? -4.338 2.811 12.869 1.00 81.12 69 LEU A C 1
ATOM 523 O O . LEU A 1 69 ? -3.753 3.070 13.921 1.00 81.12 69 LEU A O 1
ATOM 527 N N . SER A 1 70 ? -4.211 3.559 11.769 1.00 81.50 70 SER A N 1
ATOM 528 C CA . SER A 1 70 ? -3.378 4.764 11.668 1.00 81.50 70 SER A CA 1
ATOM 529 C C . SER A 1 70 ? -3.890 5.916 12.532 1.00 81.50 70 SER A C 1
ATOM 531 O O . SER A 1 70 ? -3.086 6.647 13.104 1.00 81.50 70 SER A O 1
ATOM 533 N N . ARG A 1 71 ? -5.214 6.073 12.669 1.00 79.62 71 ARG A N 1
ATOM 534 C CA . ARG A 1 71 ? -5.841 7.086 13.533 1.00 79.62 71 ARG A CA 1
ATOM 535 C C . ARG A 1 71 ? -5.710 6.742 15.012 1.00 79.62 71 ARG A C 1
ATOM 537 O O . ARG A 1 71 ? -5.494 7.627 15.832 1.00 79.62 71 ARG A O 1
ATOM 544 N N . ARG A 1 72 ? -5.836 5.457 15.355 1.00 73.25 72 ARG A N 1
ATOM 545 C CA . ARG A 1 72 ? -5.655 4.962 16.728 1.00 73.25 72 ARG A CA 1
ATOM 546 C C . ARG A 1 72 ? -4.182 4.965 17.162 1.00 73.25 72 ARG A C 1
ATOM 548 O O . ARG A 1 72 ? -3.921 4.684 18.326 1.00 73.25 72 ARG A O 1
ATOM 555 N N . SER A 1 73 ? -3.245 5.282 16.256 1.00 63.78 73 SER A N 1
ATOM 556 C CA . SER A 1 73 ? -1.794 5.286 16.487 1.00 63.78 73 SER A CA 1
ATOM 557 C C . SER A 1 73 ? -1.329 4.044 17.244 1.00 63.78 73 SER A C 1
ATOM 559 O O . SER A 1 73 ? -0.658 4.134 18.274 1.00 63.78 73 SER A O 1
ATOM 561 N N . LEU A 1 74 ? -1.710 2.861 16.753 1.00 58.69 74 LEU A N 1
ATOM 562 C CA . LEU A 1 74 ? -1.248 1.609 17.342 1.00 58.69 74 LEU A CA 1
ATOM 563 C C . LEU A 1 74 ? 0.232 1.405 16.992 1.00 58.69 74 LEU A C 1
ATOM 565 O O . LEU A 1 74 ? 0.589 0.787 15.990 1.00 58.69 74 LEU A O 1
ATO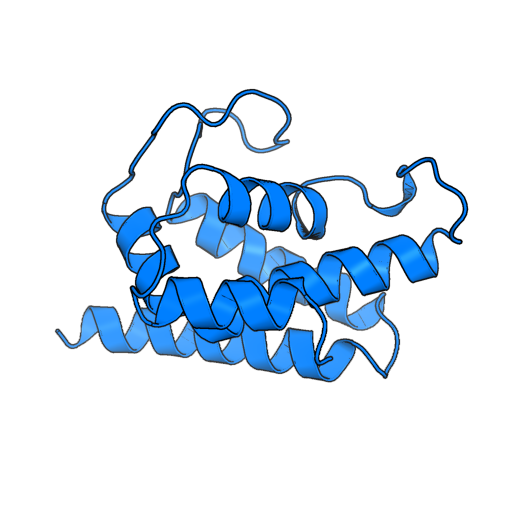M 569 N N . ALA A 1 75 ? 1.103 1.941 17.846 1.00 54.66 75 ALA A N 1
ATOM 570 C CA . ALA A 1 75 ? 2.535 1.675 17.860 1.00 54.66 75 ALA A CA 1
ATOM 571 C C . ALA A 1 75 ? 2.810 0.292 18.476 1.00 54.66 75 ALA A C 1
ATOM 573 O O . ALA A 1 75 ? 3.506 0.168 19.482 1.00 54.66 75 ALA A O 1
ATOM 574 N N . GLN A 1 76 ? 2.236 -0.769 17.908 1.00 51.00 76 GLN A N 1
ATOM 575 C CA . GLN A 1 76 ? 2.685 -2.120 18.230 1.00 51.00 76 GLN A CA 1
ATOM 576 C C . GLN A 1 76 ? 3.982 -2.390 17.456 1.00 51.00 76 GLN A C 1
ATOM 578 O O . GLN A 1 76 ? 3.961 -2.691 16.275 1.00 51.00 76 GLN A O 1
ATOM 583 N N . VAL A 1 77 ? 5.109 -2.155 18.139 1.00 46.84 77 VAL A N 1
ATOM 584 C CA . VAL A 1 77 ? 6.458 -2.740 17.966 1.00 46.84 77 VAL A CA 1
ATOM 585 C C . VAL A 1 77 ? 6.864 -3.185 16.540 1.00 46.84 77 VAL A C 1
ATOM 587 O O . VAL A 1 77 ? 7.445 -4.248 16.357 1.00 46.84 77 VAL A O 1
ATOM 590 N N . CYS A 1 78 ? 6.686 -2.359 15.507 1.00 48.34 78 CYS A N 1
ATOM 591 C CA . CYS A 1 78 ? 7.271 -2.634 14.192 1.00 48.34 78 CYS A CA 1
ATOM 592 C C . CYS A 1 78 ? 8.715 -2.127 14.162 1.00 48.34 78 CYS A C 1
ATOM 594 O O . CYS A 1 78 ? 8.996 -0.937 13.999 1.00 48.34 78 CYS A O 1
ATOM 596 N N . SER A 1 79 ? 9.652 -3.050 14.346 1.00 43.81 79 SER A N 1
ATOM 597 C CA . SER A 1 79 ? 11.080 -2.755 14.457 1.00 43.81 79 SER A CA 1
ATOM 598 C C . SER A 1 79 ? 11.695 -2.227 13.144 1.00 43.81 79 SER A C 1
ATOM 600 O O . SER A 1 79 ? 11.430 -2.744 12.060 1.00 43.81 79 SER A O 1
ATOM 602 N N . ARG A 1 80 ? 12.511 -1.171 13.308 1.00 44.12 80 ARG A N 1
ATOM 603 C CA . ARG A 1 80 ? 13.615 -0.587 12.502 1.00 44.12 80 ARG A CA 1
ATOM 604 C C . ARG A 1 80 ? 13.590 -0.633 10.961 1.00 44.12 80 ARG A C 1
ATOM 606 O O . ARG A 1 80 ? 13.390 -1.666 10.333 1.00 44.12 80 ARG A O 1
ATOM 613 N N . GLY A 1 81 ? 13.898 0.523 10.356 1.00 46.31 81 GLY A N 1
ATOM 614 C CA . GLY A 1 81 ? 14.271 0.677 8.938 1.00 46.31 81 GLY A CA 1
ATOM 615 C C . GLY A 1 81 ? 13.405 1.629 8.098 1.00 46.31 81 GLY A C 1
ATOM 616 O O . GLY A 1 81 ? 13.310 1.405 6.904 1.00 46.31 81 GLY A O 1
ATOM 617 N N . SER A 1 82 ? 12.690 2.602 8.676 1.00 48.78 82 SER A N 1
ATOM 618 C CA . SER A 1 82 ? 11.989 3.638 7.894 1.00 48.78 82 SER A CA 1
ATOM 619 C C . SER A 1 82 ? 12.812 4.922 7.844 1.00 48.78 82 SER A C 1
ATOM 621 O O . SER A 1 82 ? 13.395 5.304 8.859 1.00 48.78 82 SER A O 1
ATOM 623 N N . SER A 1 83 ? 12.816 5.627 6.706 1.00 51.94 83 SER A N 1
ATOM 624 C CA . SER A 1 83 ? 13.391 6.982 6.612 1.00 51.94 83 SER A CA 1
ATOM 625 C C . SER A 1 83 ? 12.550 8.037 7.351 1.00 51.94 83 SER A C 1
ATOM 627 O O . SER A 1 83 ? 12.988 9.173 7.509 1.00 51.94 83 SER A O 1
ATOM 629 N N . LEU A 1 84 ? 11.349 7.665 7.809 1.00 49.03 84 LEU A N 1
ATOM 630 C CA . LEU A 1 84 ? 10.521 8.434 8.736 1.00 49.03 84 LEU A CA 1
ATOM 631 C C . LEU A 1 84 ? 11.012 8.200 10.178 1.00 49.03 84 LEU A C 1
ATOM 633 O O . LEU A 1 84 ? 10.905 7.067 10.666 1.00 49.03 84 LEU A O 1
ATOM 637 N N . PRO A 1 85 ? 11.539 9.225 10.875 1.00 43.31 85 PRO A N 1
ATOM 638 C CA . PRO A 1 85 ? 11.918 9.113 12.280 1.00 43.31 85 PRO A CA 1
ATOM 639 C C . PRO A 1 85 ? 10.682 8.873 13.166 1.00 43.31 85 PRO A C 1
ATOM 641 O O . PRO A 1 85 ? 9.663 9.529 12.996 1.00 43.31 85 PRO A O 1
ATOM 644 N N . GLY A 1 86 ? 10.776 7.967 14.145 1.00 49.50 86 GLY A N 1
ATOM 645 C CA . GLY A 1 86 ? 9.893 7.973 15.325 1.00 49.50 86 GLY A CA 1
ATOM 646 C C . GLY A 1 86 ? 8.621 7.112 15.317 1.00 49.50 86 GLY A C 1
ATOM 647 O O . GLY A 1 86 ? 8.038 6.938 16.383 1.00 49.50 86 GLY A O 1
ATOM 648 N N . HIS A 1 87 ? 8.202 6.499 14.205 1.00 54.47 87 HIS A N 1
ATOM 649 C CA . HIS A 1 87 ? 6.946 5.728 14.184 1.00 54.47 87 HIS A CA 1
ATOM 650 C C . HIS A 1 87 ? 7.187 4.223 14.046 1.00 54.47 87 HIS A C 1
ATOM 652 O O . HIS A 1 87 ? 7.598 3.763 12.992 1.00 54.47 87 HIS A O 1
ATOM 658 N N . LEU A 1 88 ? 6.902 3.439 15.089 1.00 65.88 88 LEU A N 1
ATOM 659 C CA . LEU A 1 88 ? 7.021 1.968 15.107 1.00 65.88 88 LEU A CA 1
ATOM 660 C C . LEU A 1 88 ? 5.738 1.256 14.639 1.00 65.88 88 LEU A C 1
ATOM 662 O O . LEU A 1 88 ? 5.503 0.119 15.015 1.00 65.88 88 LEU A O 1
ATOM 666 N N . GLY A 1 89 ? 4.856 1.913 13.891 1.00 74.62 89 GLY A N 1
ATOM 667 C CA . GLY A 1 89 ? 3.534 1.366 13.583 1.00 74.62 89 GLY A CA 1
ATOM 668 C C . GLY A 1 89 ? 2.757 2.249 12.620 1.00 74.62 89 GLY A C 1
ATOM 669 O O . GLY A 1 89 ? 3.328 3.145 11.995 1.00 74.62 89 GLY A O 1
ATOM 670 N N . PHE A 1 90 ? 1.456 1.999 12.503 1.00 80.50 90 PHE A N 1
ATOM 671 C CA . PHE A 1 90 ? 0.566 2.818 11.686 1.00 80.50 90 PHE A CA 1
ATOM 672 C C . PHE A 1 90 ? 0.432 4.231 12.265 1.00 80.50 90 PHE A C 1
ATOM 674 O O . PHE A 1 90 ? 0.309 4.409 13.476 1.00 80.50 90 PHE A O 1
ATOM 681 N N . SER A 1 91 ? 0.437 5.239 11.393 1.00 85.00 91 SER A N 1
ATOM 682 C CA . SER A 1 91 ? 0.192 6.635 11.758 1.00 85.00 91 SER A CA 1
ATOM 683 C C . SER A 1 91 ? -0.411 7.397 10.581 1.00 85.00 91 SER A C 1
ATOM 685 O O . SER A 1 91 ? -0.209 7.036 9.418 1.00 85.00 91 SER A O 1
ATOM 687 N N . LEU A 1 92 ? -1.140 8.477 10.869 1.00 85.19 92 LEU A N 1
ATOM 688 C CA . LEU A 1 92 ? -1.674 9.361 9.824 1.00 85.19 92 LEU A CA 1
ATOM 689 C C . LEU A 1 92 ? -0.563 10.005 8.981 1.00 85.19 92 LEU A C 1
ATOM 691 O O . LEU A 1 92 ? -0.748 10.250 7.790 1.00 85.19 92 LEU A O 1
ATOM 695 N N . GLU A 1 93 ? 0.610 10.227 9.569 1.00 85.44 93 GLU A N 1
ATOM 696 C CA . GLU A 1 93 ? 1.781 10.732 8.852 1.00 85.44 93 GLU A CA 1
ATOM 697 C C . GLU A 1 93 ? 2.286 9.724 7.814 1.00 85.44 93 GLU A C 1
ATOM 699 O O . GLU A 1 93 ? 2.506 10.098 6.661 1.00 85.44 93 GLU A O 1
ATOM 704 N N . ARG A 1 94 ? 2.390 8.435 8.180 1.00 88.25 94 ARG A N 1
ATOM 705 C CA . ARG A 1 94 ? 2.715 7.355 7.233 1.00 88.25 94 ARG A CA 1
ATOM 706 C C . ARG A 1 94 ? 1.650 7.224 6.154 1.00 88.25 94 ARG A C 1
ATOM 708 O O . ARG A 1 94 ? 1.998 7.080 4.989 1.00 88.25 94 ARG A O 1
ATOM 715 N N . TRP A 1 95 ? 0.371 7.348 6.505 1.00 90.12 95 TRP A N 1
ATOM 716 C CA . TRP A 1 95 ? -0.712 7.340 5.520 1.00 90.12 95 TRP A CA 1
ATOM 717 C C . TRP A 1 95 ? -0.541 8.447 4.469 1.00 90.12 95 TRP A C 1
ATOM 719 O O . TRP A 1 95 ? -0.594 8.189 3.263 1.00 90.12 95 TRP A O 1
ATOM 729 N N . GLY A 1 96 ? -0.274 9.678 4.918 1.00 90.69 96 GLY A N 1
ATOM 730 C CA . GLY A 1 96 ? 0.007 10.809 4.034 1.00 90.69 96 GLY A CA 1
ATOM 731 C C . GLY A 1 96 ? 1.271 10.605 3.194 1.00 90.69 96 GLY A C 1
ATOM 732 O O . GLY A 1 96 ? 1.268 10.896 1.995 1.00 90.69 96 GLY A O 1
ATOM 733 N N . PHE A 1 97 ? 2.329 10.063 3.800 1.00 91.50 97 PHE A N 1
ATOM 734 C CA . PHE A 1 97 ? 3.566 9.709 3.110 1.00 91.50 97 PHE A CA 1
ATOM 735 C C . PHE A 1 97 ? 3.328 8.665 2.009 1.00 91.50 97 PHE A C 1
ATOM 737 O O . PHE A 1 97 ? 3.695 8.910 0.863 1.00 91.50 97 PHE A O 1
ATOM 744 N N . TRP A 1 98 ? 2.660 7.549 2.312 1.00 94.12 98 TRP A N 1
ATOM 745 C CA . TRP A 1 98 ? 2.377 6.475 1.355 1.00 94.12 98 TRP A CA 1
ATOM 746 C C . TRP A 1 98 ? 1.554 6.963 0.169 1.00 94.12 98 TRP A C 1
ATOM 748 O O . TRP A 1 98 ? 1.881 6.650 -0.974 1.00 94.12 98 TRP A O 1
ATOM 758 N N . LYS A 1 99 ? 0.537 7.799 0.414 1.00 94.69 99 LYS A N 1
ATOM 759 C CA . LYS A 1 99 ? -0.250 8.407 -0.665 1.00 94.69 99 LYS A CA 1
ATOM 760 C C . LYS A 1 99 ? 0.620 9.268 -1.584 1.00 94.69 99 LYS A C 1
ATOM 762 O O . LYS A 1 99 ? 0.495 9.175 -2.803 1.00 94.69 99 LYS A O 1
ATOM 767 N N . ARG A 1 100 ? 1.491 10.111 -1.013 1.00 94.25 100 ARG A N 1
ATOM 768 C CA . ARG A 1 100 ? 2.419 10.949 -1.792 1.00 94.25 100 ARG A CA 1
ATOM 769 C C . ARG A 1 100 ? 3.371 10.081 -2.611 1.00 94.25 100 ARG A C 1
ATOM 771 O O . ARG A 1 100 ? 3.524 10.308 -3.806 1.00 94.25 100 ARG A O 1
ATOM 778 N N . ARG A 1 101 ? 3.932 9.051 -1.981 1.00 93.88 101 ARG A N 1
ATOM 779 C CA . ARG A 1 101 ? 4.894 8.143 -2.595 1.00 93.88 101 ARG A CA 1
ATOM 780 C C . ARG A 1 101 ? 4.310 7.337 -3.752 1.00 93.88 101 ARG A C 1
ATOM 782 O O . ARG A 1 101 ? 4.964 7.197 -4.776 1.00 93.88 101 ARG A O 1
ATOM 789 N N . LEU A 1 102 ? 3.066 6.871 -3.633 1.00 94.69 102 LEU A N 1
ATOM 790 C CA . LEU A 1 102 ? 2.335 6.276 -4.757 1.00 94.69 102 LEU A CA 1
ATOM 791 C C . LEU A 1 102 ? 2.222 7.252 -5.938 1.00 94.69 102 LEU A C 1
ATOM 793 O O . LEU A 1 102 ? 2.396 6.853 -7.085 1.00 94.69 102 LEU A O 1
ATOM 797 N N . GLY A 1 103 ? 1.974 8.536 -5.660 1.00 94.19 103 GLY A N 1
ATOM 798 C CA . GLY A 1 103 ? 1.951 9.583 -6.681 1.00 94.19 103 GLY A CA 1
ATOM 799 C C . GLY A 1 103 ? 3.298 9.769 -7.383 1.00 94.19 103 GLY A C 1
ATOM 800 O O . GLY A 1 103 ? 3.329 9.879 -8.604 1.00 94.19 103 GLY A O 1
ATOM 801 N N . GLU A 1 104 ? 4.400 9.750 -6.630 1.00 92.81 104 GLU A N 1
ATOM 802 C CA . GLU A 1 104 ? 5.768 9.832 -7.169 1.00 92.81 104 GLU A CA 1
ATOM 803 C C . GLU A 1 104 ? 6.125 8.612 -8.031 1.00 92.81 104 GLU A C 1
ATOM 805 O O . GLU A 1 104 ? 6.730 8.752 -9.090 1.00 92.81 104 GLU A O 1
ATOM 810 N N . LEU A 1 105 ? 5.727 7.412 -7.600 1.00 91.38 105 LEU A N 1
ATOM 811 C C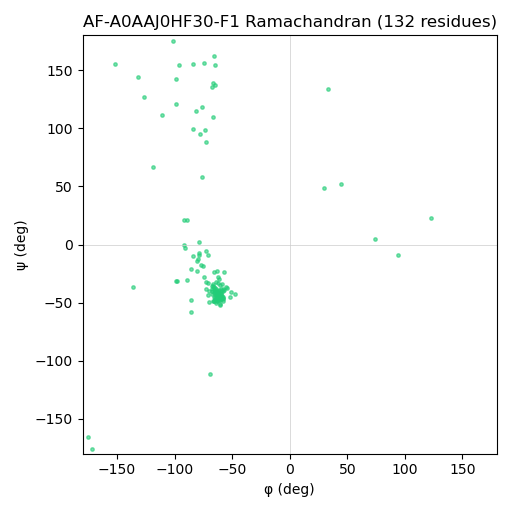A . LEU A 1 105 ? 6.045 6.158 -8.290 1.00 91.38 105 LEU A CA 1
ATOM 812 C C . LEU A 1 105 ? 5.141 5.883 -9.499 1.00 91.38 105 LEU A C 1
ATOM 814 O O . LEU A 1 105 ? 5.478 5.029 -10.317 1.00 91.38 105 LEU A O 1
ATOM 818 N N . ARG A 1 106 ? 4.033 6.620 -9.667 1.00 91.38 106 ARG A N 1
ATOM 819 C CA . ARG A 1 106 ? 3.075 6.436 -10.773 1.00 91.38 106 ARG A CA 1
ATOM 820 C C . ARG A 1 106 ? 3.727 6.498 -12.156 1.00 91.38 106 ARG A C 1
ATOM 822 O O . ARG A 1 106 ? 3.316 5.758 -13.040 1.00 91.38 106 ARG A O 1
ATOM 829 N N . SER A 1 107 ? 4.713 7.374 -12.354 1.00 89.56 107 SER A N 1
ATOM 830 C CA . SER A 1 107 ? 5.434 7.510 -13.631 1.00 89.56 107 SER A CA 1
ATOM 831 C C . SER A 1 107 ? 6.580 6.515 -13.810 1.00 89.56 107 SER A C 1
ATOM 833 O O . SER A 1 107 ? 7.155 6.445 -14.892 1.00 89.56 107 SER A O 1
ATOM 835 N N . THR A 1 108 ? 6.943 5.793 -12.751 1.00 89.56 108 THR A N 1
ATOM 836 C CA . THR A 1 108 ? 8.083 4.867 -12.730 1.00 89.56 108 THR A CA 1
ATOM 837 C C . THR A 1 108 ? 7.637 3.426 -12.945 1.00 89.56 108 THR A C 1
ATOM 839 O O . THR A 1 108 ? 8.383 2.634 -13.514 1.00 89.56 108 THR A O 1
ATOM 842 N N . VAL A 1 109 ? 6.427 3.087 -12.496 1.00 91.94 109 VAL A N 1
ATOM 843 C CA . VAL A 1 109 ? 5.854 1.750 -12.668 1.00 91.94 109 VAL A CA 1
ATOM 844 C C . VAL A 1 109 ? 5.390 1.500 -14.102 1.00 91.94 109 VAL A C 1
ATOM 846 O O . VAL A 1 109 ? 5.055 2.426 -14.846 1.00 91.94 109 VAL A O 1
ATOM 849 N N . SER A 1 110 ? 5.312 0.231 -14.493 1.00 92.75 110 SER A N 1
ATOM 850 C CA . SER A 1 110 ? 4.786 -0.148 -15.802 1.00 92.75 110 SER A CA 1
ATOM 851 C C . SER A 1 110 ? 3.294 0.165 -15.957 1.00 92.75 110 SER A C 1
ATOM 853 O O . SER A 1 110 ? 2.530 0.288 -14.991 1.00 92.75 110 SER A O 1
ATOM 855 N N . MET A 1 111 ? 2.838 0.194 -17.214 1.00 91.56 111 MET A N 1
ATOM 856 C CA . MET A 1 111 ? 1.418 0.359 -17.553 1.00 91.56 111 MET A CA 1
ATOM 857 C C . MET A 1 111 ? 0.513 -0.716 -16.927 1.00 91.56 111 MET A C 1
ATOM 859 O O . MET A 1 111 ? -0.678 -0.474 -16.748 1.00 91.56 111 MET A O 1
ATOM 863 N N . GLY A 1 112 ? 1.050 -1.892 -16.578 1.00 90.38 112 GLY A N 1
ATOM 864 C CA . GLY A 1 112 ? 0.283 -2.950 -15.915 1.00 90.38 112 GLY A CA 1
ATOM 865 C C . GLY A 1 112 ? -0.016 -2.659 -14.440 1.00 90.38 112 GLY A C 1
ATOM 866 O O . GLY A 1 112 ? -1.034 -3.115 -13.916 1.00 90.38 112 GLY A O 1
ATOM 867 N N . VAL A 1 113 ? 0.844 -1.885 -13.771 1.00 92.00 113 VAL A N 1
ATOM 868 C CA . VAL A 1 113 ? 0.736 -1.567 -12.337 1.00 92.00 113 VAL A CA 1
ATOM 869 C C . VAL A 1 113 ? 0.081 -0.205 -12.104 1.00 92.00 113 VAL A C 1
ATOM 871 O O . VAL A 1 113 ? -0.661 -0.055 -11.130 1.00 92.00 113 VAL A O 1
ATOM 874 N N . ALA A 1 114 ? 0.265 0.755 -13.016 1.00 93.81 114 ALA A N 1
ATOM 875 C CA . ALA A 1 114 ? -0.276 2.113 -12.902 1.00 93.81 114 ALA A CA 1
ATOM 876 C C . ALA A 1 114 ? -1.776 2.188 -12.516 1.00 93.81 114 ALA A C 1
ATOM 878 O O . ALA A 1 114 ? -2.099 2.954 -11.604 1.00 93.81 114 ALA A O 1
ATOM 879 N N . PRO A 1 115 ? -2.694 1.359 -13.060 1.00 94.19 115 PRO A N 1
ATOM 880 C CA . PRO A 1 115 ? -4.100 1.386 -12.642 1.00 94.19 115 PRO A CA 1
ATOM 881 C C . PRO A 1 115 ? -4.313 1.020 -11.164 1.00 94.19 115 PRO A C 1
ATOM 883 O O . PRO A 1 115 ? -5.196 1.562 -10.504 1.00 94.19 115 PRO A O 1
ATOM 886 N N . SER A 1 116 ? -3.484 0.122 -10.616 1.00 92.75 116 SER A N 1
ATOM 887 C CA . SER A 1 116 ? -3.559 -0.261 -9.196 1.00 92.75 116 SER A CA 1
ATOM 888 C C . SER A 1 116 ? -3.079 0.874 -8.285 1.00 92.75 116 SER A C 1
ATOM 890 O O . SER A 1 116 ? -3.593 1.048 -7.181 1.00 92.75 116 SER A O 1
ATOM 892 N N . VAL A 1 117 ? -2.111 1.669 -8.749 1.00 95.25 117 VAL A N 1
ATOM 893 C CA . VAL A 1 117 ? -1.639 2.878 -8.057 1.00 95.25 117 VAL A CA 1
ATOM 894 C C . VAL A 1 117 ? -2.739 3.932 -8.012 1.00 95.25 117 VAL A C 1
ATOM 896 O O . VAL A 1 117 ? -3.039 4.459 -6.942 1.00 95.25 117 VAL A O 1
ATOM 899 N N . GLU A 1 118 ? -3.372 4.205 -9.151 1.00 94.81 118 GLU A N 1
ATOM 900 C CA . GLU A 1 118 ? -4.456 5.186 -9.253 1.00 94.81 118 GL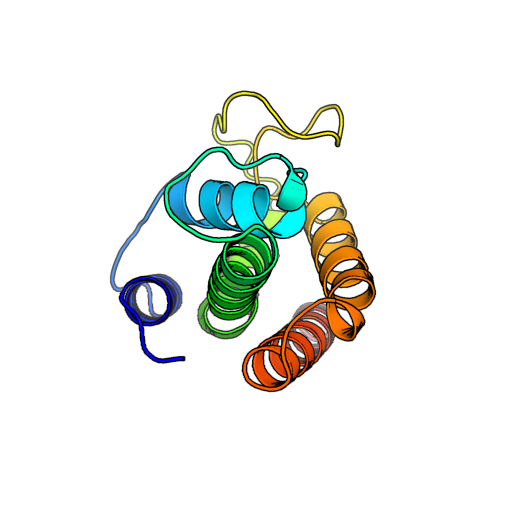U A CA 1
ATOM 901 C C . GLU A 1 118 ? -5.641 4.812 -8.363 1.00 94.81 118 GLU A C 1
ATOM 903 O O . GLU A 1 118 ? -6.091 5.634 -7.561 1.00 94.81 118 GLU A O 1
ATOM 908 N N . GLN A 1 119 ? -6.066 3.548 -8.425 1.00 94.31 119 GLN A N 1
ATOM 909 C CA . GLN A 1 119 ? -7.132 3.031 -7.575 1.00 94.31 119 GLN A CA 1
ATOM 910 C C . GLN A 1 119 ? -6.799 3.183 -6.085 1.00 94.31 119 GLN A C 1
ATOM 912 O O . GLN A 1 119 ? -7.641 3.634 -5.309 1.00 94.31 119 GLN A O 1
ATOM 917 N N . ALA A 1 120 ? -5.571 2.851 -5.674 1.00 94.94 120 ALA A N 1
ATOM 918 C CA . ALA A 1 120 ? -5.153 2.998 -4.284 1.00 94.94 120 ALA A CA 1
ATOM 919 C C . ALA A 1 120 ? -5.210 4.465 -3.826 1.00 94.94 120 ALA A C 1
ATOM 921 O O . ALA A 1 120 ? -5.770 4.755 -2.770 1.00 94.94 120 ALA A O 1
ATOM 922 N N . ILE A 1 121 ? -4.697 5.408 -4.625 1.00 95.62 121 ILE A N 1
ATOM 923 C CA . ILE A 1 121 ? -4.733 6.846 -4.303 1.00 95.62 121 ILE A CA 1
ATOM 924 C C . ILE A 1 121 ? -6.176 7.344 -4.147 1.00 95.62 121 ILE A C 1
ATOM 926 O O . ILE A 1 121 ? -6.463 8.132 -3.235 1.00 95.62 121 ILE A O 1
ATOM 930 N N . GLU A 1 122 ? -7.076 6.897 -5.023 1.00 94.56 122 GLU A N 1
ATOM 931 C CA . GLU A 1 122 ? -8.493 7.241 -4.971 1.00 94.56 122 GLU A CA 1
ATOM 932 C C . GLU A 1 122 ? -9.159 6.695 -3.701 1.00 94.56 122 GLU A C 1
ATOM 934 O O . GLU A 1 122 ? -9.753 7.465 -2.943 1.00 94.56 122 GLU A O 1
ATOM 939 N N . ILE A 1 123 ? -8.988 5.406 -3.397 1.00 93.06 123 ILE A N 1
ATOM 940 C CA . ILE A 1 123 ? -9.524 4.797 -2.170 1.00 93.06 123 ILE A CA 1
ATOM 941 C C . ILE A 1 123 ? -8.971 5.485 -0.921 1.00 93.06 123 ILE A C 1
ATOM 943 O O . ILE A 1 123 ? -9.723 5.761 0.017 1.00 93.06 123 ILE A O 1
ATOM 947 N N . MET A 1 124 ? -7.683 5.835 -0.907 1.00 93.31 124 MET A N 1
ATOM 948 C CA . MET A 1 124 ? -7.086 6.557 0.216 1.00 93.31 124 MET A CA 1
ATOM 949 C C . MET A 1 124 ? -7.684 7.953 0.403 1.00 93.31 124 MET A C 1
ATOM 951 O O . MET A 1 124 ? -7.757 8.442 1.530 1.00 93.31 124 MET A O 1
ATOM 955 N N . ARG A 1 125 ? -8.104 8.615 -0.682 1.00 91.75 125 ARG A N 1
ATOM 956 C CA . ARG A 1 125 ? -8.819 9.896 -0.616 1.00 91.75 125 ARG A CA 1
ATOM 957 C C . ARG A 1 125 ? -10.226 9.704 -0.053 1.00 91.75 125 ARG A C 1
ATOM 959 O O . ARG A 1 125 ? -10.586 10.424 0.873 1.00 91.75 125 ARG A O 1
ATOM 966 N N . TRP A 1 126 ? -10.984 8.740 -0.573 1.00 89.19 126 TRP A N 1
ATOM 967 C CA . TRP A 1 126 ? -12.354 8.474 -0.124 1.00 89.19 126 TRP A CA 1
ATOM 968 C C . TRP A 1 126 ? -12.422 8.005 1.327 1.00 89.19 126 TRP A C 1
ATOM 970 O O . TRP A 1 126 ? -13.289 8.453 2.064 1.00 89.19 126 TRP A O 1
ATOM 980 N N . SER A 1 127 ? -11.466 7.187 1.771 1.00 86.19 127 SER A N 1
ATOM 981 C CA . SER A 1 127 ? -11.409 6.701 3.158 1.00 86.19 127 SER A CA 1
ATOM 982 C C . SER A 1 127 ? -11.273 7.843 4.172 1.00 86.19 127 SER A C 1
ATOM 984 O O . SER A 1 127 ? -11.848 7.777 5.253 1.00 86.19 127 SER A O 1
ATOM 986 N N . VAL A 1 128 ? -10.549 8.915 3.827 1.00 83.56 128 VAL A N 1
ATOM 987 C CA . VAL A 1 128 ? -10.430 10.103 4.690 1.00 83.56 128 VAL A CA 1
ATOM 988 C C . VAL A 1 128 ? -11.749 10.874 4.759 1.00 83.56 128 VAL A C 1
ATOM 990 O O . VAL A 1 128 ? -12.116 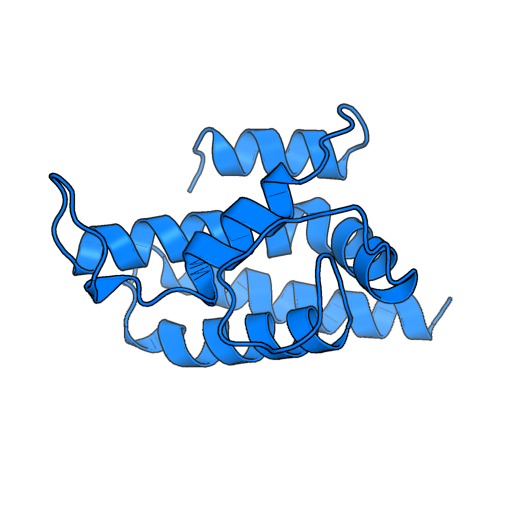11.333 5.835 1.00 83.56 128 VAL A O 1
ATOM 993 N N . VAL A 1 129 ? -12.464 10.996 3.635 1.00 84.25 129 VAL A N 1
ATOM 994 C CA . VAL A 1 129 ? -13.782 11.654 3.590 1.00 84.25 129 VAL A CA 1
ATOM 995 C C . VAL A 1 129 ? -14.804 10.855 4.398 1.00 84.25 129 VAL A C 1
ATOM 997 O O . VAL A 1 129 ? -15.440 11.411 5.283 1.00 84.25 129 VAL A O 1
ATOM 1000 N N . ALA A 1 130 ? -14.880 9.542 4.173 1.00 79.94 130 ALA A N 1
ATOM 1001 C CA . ALA A 1 130 ? -15.812 8.657 4.868 1.00 79.94 130 ALA A CA 1
ATOM 1002 C C . ALA A 1 130 ? -15.619 8.661 6.396 1.00 79.94 130 ALA A C 1
ATOM 1004 O O . ALA A 1 130 ? -16.588 8.554 7.138 1.00 79.94 130 ALA A O 1
ATOM 1005 N N . LEU A 1 131 ? -14.380 8.813 6.880 1.00 76.62 131 LEU A N 1
ATOM 1006 C CA . LEU A 1 131 ? -14.100 8.949 8.315 1.00 76.62 131 LEU A CA 1
ATOM 1007 C C . LEU A 1 131 ? -14.401 10.338 8.893 1.00 76.62 131 LEU A C 1
ATOM 1009 O O . LEU A 1 131 ? -14.441 10.465 10.111 1.00 76.62 131 LEU A O 1
ATOM 1013 N N . ALA A 1 132 ? -14.537 11.379 8.069 1.00 74.06 132 ALA A N 1
ATOM 1014 C CA . ALA A 1 132 ? -14.882 12.724 8.535 1.00 74.06 132 ALA A CA 1
ATOM 1015 C C . ALA A 1 132 ? -16.402 12.925 8.677 1.00 74.06 132 ALA A C 1
ATOM 1017 O O . ALA A 1 132 ? -16.834 13.829 9.388 1.00 74.06 132 ALA A O 1
ATOM 1018 N N . GLU A 1 133 ? -17.197 12.098 7.995 1.00 70.31 133 GLU A N 1
ATOM 1019 C CA . GLU A 1 133 ? -18.665 12.144 7.985 1.00 70.31 133 GLU A CA 1
ATOM 1020 C C . GLU A 1 133 ? -19.315 11.269 9.077 1.00 70.31 133 GLU A C 1
ATOM 1022 O O . GLU A 1 133 ? -20.539 11.273 9.210 1.00 70.31 133 GLU A O 1
ATOM 1027 N N . ASN A 1 134 ? -18.511 10.538 9.858 1.00 55.75 134 ASN A N 1
ATOM 1028 C CA . ASN A 1 134 ? -18.937 9.546 10.853 1.00 55.75 134 ASN A CA 1
ATOM 1029 C C . ASN A 1 134 ? -18.316 9.833 12.227 1.00 55.75 134 ASN A C 1
ATOM 1031 O O . ASN A 1 134 ? -19.021 9.665 13.246 1.00 55.75 134 ASN A O 1
#

Secondary structure (DSSP, 8-state):
--SHHHHHHHHHHTTS---SSHHHHHHIIIIIS-GGG--SSS-HHHHHHHHHHHHHHHHHSSHHHHHHHHHTT------S--SSTT-SS--HHHHHHHHHHHHHHTTTS-TTTHHHHHHHHHHHHHHHHHHH--

InterPro domains:
  IPR022085 Oxopyrrolidines biosynthesis cluster protein G [PF12311] (1-102)
  IPR053204 Oxopyrrolidines Biosynthesis-associated Protein [PTHR38797] (1-125)